Protein AF-A0A7Y5H3C2-F1 (afdb_monomer)

pLDDT: mean 74.38, std 14.77, range [46.28, 96.19]

Sequence (166 aa):
MNHLSDAMMQAYLDGTAGITKQNMETHLSVCEECRESMAIYRMMHHTIRQEEFILPAHFADIVAEKVGLVSADESETSVLREWWWLLPVVVAGIGISAYYLPSTMTGAPVERVLQENIRQTQTYFTIAEQMGGWIGSNFQYLIFGLFLVLLFDMIERKFLRLRVQH

Radius of gyration: 40.55 Å; Cα contacts (8 Å, |Δi|>4): 25; chains: 1; bounding box: 88×26×99 Å

Solvent-accessible surface area (backbone atoms only — not comparable to full-atom values): 10079 Å² total; per-residue (Å²): 133,87,77,81,50,70,71,57,56,48,36,60,75,72,67,44,96,86,62,63,67,67,60,53,55,56,46,47,73,73,34,64,69,59,38,55,53,49,50,53,53,51,50,52,54,51,54,60,71,66,53,81,77,83,69,59,88,62,46,68,58,57,47,34,51,73,73,54,72,49,63,75,75,64,68,73,65,47,54,63,60,68,50,54,76,50,50,63,57,54,53,50,52,51,51,51,51,61,68,68,47,65,66,77,80,68,72,75,89,71,74,83,73,54,74,82,57,54,83,73,44,54,74,59,46,55,56,49,48,58,54,45,48,55,51,59,67,46,45,59,55,52,54,50,50,53,50,50,53,54,52,48,55,52,50,50,54,51,52,53,58,58,60,74,76,110

Secondary structure (DSSP, 8-state):
-PPPPHHHHHHHHTT-TTS-HHHHHHHHHH-HHHHHHHHHHHHHHHHHHHS---PPTTHHHHHHHHTT-S---THHHHHHHHHHTTHHHHHHHHHHHHHHS-GGGS----TTTSTTTHHHHHHHHHHHHHHHHHHHHHHHHHHHHHHHHHHHHHHHHHHHHHHTT-

Foldseek 3Di:
DDADDPVRLVCVVVVHPPDDPVVVVVCLVPDVVNVVVSVVVVVVVVVVVPDPPPQDPCNVVVVCVVVCVPVPPPPPVVVVVVCPVCVVVVVVVVVVVVVPPPCVVVDDDPPPPPPPVPPVCVVVVVVVCVVCVVCVVCVVVVVVVVVVVVVVVVVVVVVVVVVVVD

Structure (mmCIF, N/CA/C/O backbone):
data_AF-A0A7Y5H3C2-F1
#
_entry.id   AF-A0A7Y5H3C2-F1
#
loop_
_atom_site.group_PDB
_atom_site.id
_atom_site.type_symbol
_atom_site.label_atom_id
_atom_site.label_alt_id
_atom_site.label_comp_id
_atom_site.label_asym_id
_atom_site.label_entity_id
_atom_site.label_seq_id
_atom_site.pdbx_PDB_ins_code
_atom_site.Cartn_x
_atom_site.Cartn_y
_atom_site.Cartn_z
_atom_site.occupancy
_atom_site.B_iso_or_equiv
_atom_site.auth_seq_id
_atom_site.auth_comp_id
_atom_site.auth_asym_id
_atom_site.auth_atom_id
_atom_site.pdbx_PDB_model_num
ATOM 1 N N . MET A 1 1 ? -23.517 9.515 46.745 1.00 63.97 1 MET A N 1
ATOM 2 C CA . MET A 1 1 ? -22.572 8.672 45.980 1.00 63.97 1 MET A CA 1
ATOM 3 C C . MET A 1 1 ? -22.261 9.416 44.694 1.00 63.97 1 MET A C 1
ATOM 5 O O . MET A 1 1 ? -23.163 10.062 44.187 1.00 63.97 1 MET A O 1
ATOM 9 N N . ASN A 1 2 ? -21.019 9.397 44.208 1.00 87.19 2 ASN A N 1
ATOM 10 C CA . ASN A 1 2 ? -20.692 10.048 42.935 1.00 87.19 2 ASN A CA 1
ATOM 11 C C . ASN A 1 2 ? -21.134 9.139 41.785 1.00 87.19 2 ASN A C 1
ATOM 13 O O . ASN A 1 2 ? -20.756 7.968 41.779 1.00 87.19 2 ASN A O 1
ATOM 17 N N . HIS A 1 3 ? -21.929 9.667 40.856 1.00 92.12 3 HIS A N 1
ATOM 18 C CA . HIS A 1 3 ? -22.393 8.942 39.673 1.00 92.12 3 HIS A CA 1
ATOM 19 C C . HIS A 1 3 ? -21.278 8.789 38.636 1.00 92.12 3 HIS A C 1
ATOM 21 O O . HIS A 1 3 ? -20.300 9.543 38.626 1.00 92.12 3 HIS A O 1
ATOM 27 N N . LEU A 1 4 ? -21.439 7.804 37.755 1.00 90.12 4 LEU A N 1
ATOM 28 C CA . LEU A 1 4 ? -20.585 7.638 36.584 1.00 90.12 4 LEU A CA 1
ATOM 29 C C . LEU A 1 4 ? -20.834 8.776 35.596 1.00 90.12 4 LEU A C 1
ATOM 31 O O . LEU A 1 4 ? -21.980 9.150 35.356 1.00 90.12 4 LEU A O 1
ATOM 35 N N . SER A 1 5 ? -19.766 9.299 34.999 1.00 92.25 5 SER A N 1
ATOM 36 C CA . SER A 1 5 ? -19.898 10.227 33.880 1.00 92.25 5 SER A CA 1
ATOM 37 C C . SER A 1 5 ? -20.212 9.482 32.583 1.00 92.25 5 SER A C 1
ATOM 39 O O . SER A 1 5 ? -19.864 8.308 32.418 1.00 92.25 5 SER A O 1
ATOM 41 N N . ASP A 1 6 ? -20.805 10.188 31.627 1.00 90.19 6 ASP A N 1
ATOM 42 C CA . ASP A 1 6 ? -21.146 9.645 30.308 1.00 90.19 6 ASP A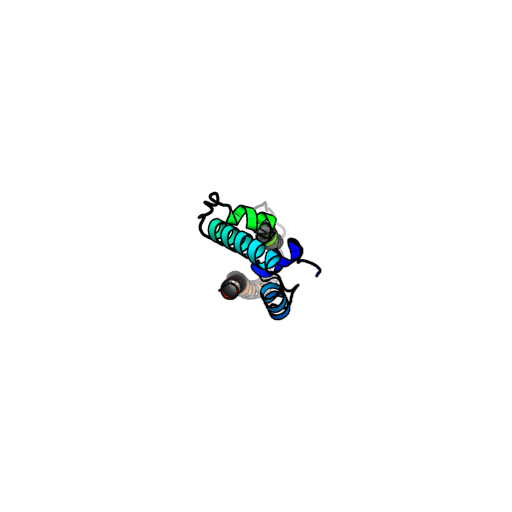 CA 1
ATOM 43 C C . ASP A 1 6 ? -19.927 9.060 29.589 1.00 90.19 6 ASP A C 1
ATOM 45 O O . ASP A 1 6 ? -19.984 7.956 29.051 1.00 90.19 6 ASP A O 1
ATOM 49 N N . ALA A 1 7 ? -18.781 9.744 29.678 1.00 88.94 7 ALA A N 1
ATOM 50 C CA . ALA A 1 7 ? -17.520 9.266 29.116 1.00 88.94 7 ALA A CA 1
ATOM 51 C C . ALA A 1 7 ? -17.094 7.911 29.707 1.00 88.94 7 ALA A C 1
ATOM 53 O O . ALA A 1 7 ? -16.576 7.058 28.991 1.00 88.94 7 ALA A O 1
ATOM 54 N N . MET A 1 8 ? -17.334 7.686 31.004 1.00 89.38 8 MET A N 1
ATOM 55 C CA . MET A 1 8 ? -17.022 6.415 31.662 1.00 89.38 8 MET A CA 1
ATOM 56 C C . MET A 1 8 ? -17.989 5.301 31.244 1.00 89.38 8 MET A C 1
ATOM 58 O O . MET A 1 8 ? -17.558 4.167 31.027 1.00 89.38 8 MET A O 1
ATOM 62 N N . MET A 1 9 ? -19.284 5.608 31.112 1.00 90.12 9 MET A N 1
ATOM 63 C CA . MET A 1 9 ? -20.292 4.650 30.640 1.00 90.12 9 MET A CA 1
ATOM 64 C C . MET A 1 9 ? -20.029 4.225 29.190 1.00 90.12 9 MET A C 1
ATOM 66 O O . MET A 1 9 ? -20.083 3.034 28.885 1.00 90.12 9 MET A O 1
ATOM 70 N N . GLN A 1 10 ? -19.670 5.175 28.325 1.00 89.44 10 GLN A N 1
ATOM 71 C CA . GLN A 1 10 ? -19.326 4.910 26.931 1.00 89.44 10 GLN A CA 1
ATOM 72 C C . GLN A 1 10 ? -18.023 4.110 26.807 1.00 89.44 10 GLN A C 1
ATOM 74 O O . GLN A 1 10 ? -18.003 3.076 26.145 1.00 89.44 10 GLN A O 1
ATOM 79 N N . ALA A 1 11 ? -16.971 4.497 27.538 1.00 88.25 11 ALA A N 1
ATOM 80 C CA . ALA A 1 11 ? -15.699 3.773 27.543 1.00 88.25 11 ALA A CA 1
ATOM 81 C C . ALA A 1 11 ? -15.856 2.289 27.928 1.00 88.25 11 ALA A C 1
ATOM 83 O O . ALA A 1 11 ? -15.170 1.432 27.364 1.00 88.25 11 ALA A O 1
ATOM 84 N N . TYR A 1 12 ? -16.772 1.987 28.858 1.00 89.88 12 TYR A N 1
ATOM 85 C CA . TYR A 1 12 ? -17.111 0.619 29.252 1.00 89.88 12 TYR A CA 1
ATOM 86 C C . TYR A 1 12 ? -17.797 -0.175 28.131 1.00 89.88 12 TYR A C 1
ATOM 88 O O . TYR A 1 12 ? -17.497 -1.356 27.958 1.00 89.88 12 TYR A O 1
ATOM 96 N N . LEU A 1 13 ? -18.707 0.447 27.377 1.00 88.75 13 LEU A N 1
ATOM 97 C CA . LEU A 1 13 ? -19.396 -0.202 26.255 1.00 88.75 13 LEU A CA 1
ATOM 98 C C . LEU A 1 13 ? -18.460 -0.449 25.071 1.00 88.75 13 LEU A C 1
ATOM 100 O O . LEU A 1 13 ? -18.511 -1.525 24.480 1.00 88.75 13 LEU A O 1
ATOM 104 N N . ASP A 1 14 ? -17.558 0.494 24.806 1.00 87.06 14 ASP A N 1
ATOM 105 C CA . ASP A 1 14 ? -16.562 0.405 23.735 1.00 87.06 14 ASP A CA 1
ATOM 106 C C . ASP A 1 14 ? -15.404 -0.557 24.078 1.00 87.06 14 ASP A C 1
ATOM 108 O O . ASP A 1 14 ? -14.540 -0.832 23.247 1.00 87.06 14 ASP A O 1
ATOM 112 N N . GLY A 1 15 ? -15.354 -1.076 25.313 1.00 84.94 15 GLY A N 1
ATOM 113 C CA . GLY A 1 15 ? -14.301 -1.984 25.777 1.00 84.94 15 GLY A CA 1
ATOM 114 C C . GLY A 1 15 ? -12.918 -1.330 25.884 1.00 84.94 15 GLY A C 1
ATOM 115 O O . GLY A 1 15 ? -11.901 -2.024 25.865 1.00 84.94 15 GLY A O 1
ATOM 116 N N . THR A 1 16 ? -12.859 -0.000 25.982 1.00 81.69 16 THR A N 1
ATOM 117 C CA . THR A 1 16 ? -11.595 0.747 26.040 1.00 81.69 16 THR A CA 1
ATOM 118 C C . THR A 1 16 ? -10.934 0.644 27.420 1.00 81.69 16 THR A C 1
ATOM 120 O O . THR A 1 16 ? -11.594 0.562 28.456 1.00 81.69 16 THR A O 1
ATOM 123 N N . ALA A 1 17 ? -9.597 0.645 27.446 1.00 58.84 17 ALA A N 1
ATOM 124 C CA . ALA A 1 17 ? -8.763 0.243 28.589 1.00 58.84 17 ALA A CA 1
ATOM 125 C C . ALA A 1 17 ? -8.733 1.214 29.797 1.00 58.84 17 ALA A C 1
ATOM 127 O O . ALA A 1 17 ? -7.811 1.161 30.608 1.00 58.84 17 ALA A O 1
ATOM 128 N N . GLY A 1 18 ? -9.715 2.108 29.941 1.00 66.44 18 GLY A N 1
ATOM 129 C CA . GLY A 1 18 ? -9.724 3.137 30.987 1.00 66.44 18 GLY A CA 1
ATOM 130 C C . GLY A 1 18 ? -10.332 2.709 32.327 1.00 66.44 18 GLY A C 1
ATOM 131 O O . GLY A 1 18 ? -10.027 3.316 33.351 1.00 66.44 18 GLY A O 1
ATOM 132 N N . ILE A 1 19 ? -11.197 1.687 32.351 1.00 72.69 19 ILE A N 1
ATOM 133 C CA . ILE A 1 19 ? -11.946 1.284 33.554 1.00 72.69 19 ILE A CA 1
ATOM 134 C C . ILE A 1 19 ? -11.906 -0.233 33.707 1.00 72.69 19 ILE A C 1
ATOM 136 O O . ILE A 1 19 ? -12.268 -0.980 32.799 1.00 72.69 19 ILE A O 1
ATOM 140 N N . THR A 1 20 ? -11.508 -0.710 34.887 1.00 80.75 20 THR A N 1
ATOM 141 C CA . THR A 1 20 ? -11.597 -2.131 35.224 1.00 80.75 20 THR A CA 1
ATOM 142 C C . THR A 1 20 ? -13.064 -2.552 35.276 1.00 80.75 20 THR A C 1
ATOM 144 O O . THR A 1 20 ? -13.845 -2.052 36.087 1.00 80.75 20 THR A O 1
ATOM 147 N N . LYS A 1 21 ? -13.436 -3.511 34.420 1.00 86.19 21 LYS A N 1
ATOM 148 C CA . LYS A 1 21 ? -14.795 -4.067 34.299 1.00 86.19 21 LYS A CA 1
ATOM 149 C C . LYS A 1 21 ? -15.451 -4.353 35.657 1.00 86.19 21 LYS A C 1
ATOM 151 O O . LYS A 1 21 ? -16.600 -3.990 35.881 1.00 86.19 21 LYS A O 1
ATOM 156 N N . GLN A 1 22 ? -14.678 -4.915 36.585 1.00 88.50 22 GLN A N 1
ATOM 157 C CA . GLN A 1 22 ? -15.123 -5.263 37.933 1.00 88.50 22 GLN A CA 1
ATOM 158 C C . GLN A 1 22 ? -15.579 -4.050 38.763 1.00 88.50 22 GLN A C 1
ATOM 160 O O . GLN A 1 22 ? -16.585 -4.133 39.467 1.00 88.50 22 GLN A O 1
ATOM 165 N N . ASN A 1 23 ? -14.891 -2.908 38.662 1.00 88.94 23 ASN A N 1
ATOM 166 C CA . ASN A 1 23 ? -15.278 -1.692 39.385 1.00 88.94 23 ASN A CA 1
ATOM 167 C C . ASN A 1 23 ? -16.589 -1.122 38.837 1.00 88.94 23 ASN A C 1
ATOM 169 O O . ASN A 1 23 ? -17.429 -0.654 39.605 1.00 88.94 23 ASN A O 1
ATOM 173 N N . MET A 1 24 ? -16.784 -1.214 37.520 1.00 90.31 24 MET A N 1
ATOM 174 C CA . MET A 1 24 ? -18.011 -0.761 36.875 1.00 90.31 24 MET A CA 1
ATOM 175 C C . MET A 1 24 ? -19.208 -1.634 37.257 1.00 90.31 24 MET A C 1
ATOM 177 O O . MET A 1 24 ? -20.247 -1.118 37.656 1.00 90.31 24 MET A O 1
ATOM 181 N N . GLU A 1 25 ? -19.054 -2.958 37.209 1.00 91.69 25 GLU A N 1
ATOM 182 C CA . GLU A 1 25 ? -20.101 -3.900 37.624 1.00 91.69 25 GLU A CA 1
ATOM 183 C C . GLU A 1 25 ? -20.456 -3.740 39.108 1.00 91.69 25 GLU A C 1
ATOM 185 O O . GLU A 1 25 ? -21.631 -3.785 39.472 1.00 91.69 25 GLU A O 1
ATOM 190 N N . THR A 1 26 ? -19.459 -3.472 39.956 1.00 93.31 26 THR A N 1
ATOM 191 C CA . THR A 1 26 ? -19.680 -3.190 41.382 1.00 93.31 26 THR A CA 1
ATOM 192 C C . THR A 1 26 ? -20.451 -1.886 41.591 1.00 93.31 26 THR A C 1
ATOM 194 O O . THR A 1 26 ? -21.328 -1.825 42.444 1.00 93.31 26 THR A O 1
ATOM 197 N N . HIS A 1 27 ? -20.175 -0.840 40.810 1.00 93.25 27 HIS A N 1
ATOM 198 C CA . HIS A 1 27 ? -20.932 0.408 40.904 1.00 93.25 27 HIS A CA 1
ATOM 199 C C . HIS A 1 27 ? -22.380 0.238 40.418 1.00 93.25 27 HIS A C 1
ATOM 201 O O . HIS A 1 27 ? -23.315 0.666 41.093 1.00 93.25 27 HIS A O 1
ATOM 207 N N . LEU A 1 28 ? -22.576 -0.430 39.277 1.00 93.56 28 LEU A N 1
ATOM 208 C CA . LEU A 1 28 ? -23.896 -0.664 38.676 1.00 93.56 28 LEU A CA 1
ATOM 209 C C . LEU A 1 28 ? -24.789 -1.601 39.508 1.00 93.56 28 LEU A C 1
ATOM 211 O O . LEU A 1 28 ? -26.009 -1.584 39.343 1.00 93.56 28 LEU A O 1
ATOM 215 N N . SER A 1 29 ? -24.214 -2.421 40.396 1.00 95.06 29 SER A N 1
ATOM 216 C CA . SER A 1 29 ? -25.000 -3.253 41.317 1.00 95.06 29 SER A CA 1
ATOM 217 C C . SER A 1 29 ? -25.579 -2.458 42.491 1.00 95.06 29 SER A C 1
ATOM 219 O O . SER A 1 29 ? -26.616 -2.846 43.026 1.00 95.06 29 SER A O 1
ATOM 221 N N . VAL A 1 30 ? -24.952 -1.334 42.855 1.00 95.75 30 VAL A N 1
ATOM 222 C CA . VAL A 1 30 ? -25.333 -0.510 44.014 1.00 95.75 30 VAL A CA 1
ATOM 223 C C . VAL A 1 30 ? -26.074 0.769 43.604 1.00 95.75 30 VAL A C 1
ATOM 225 O O . VAL A 1 30 ? -26.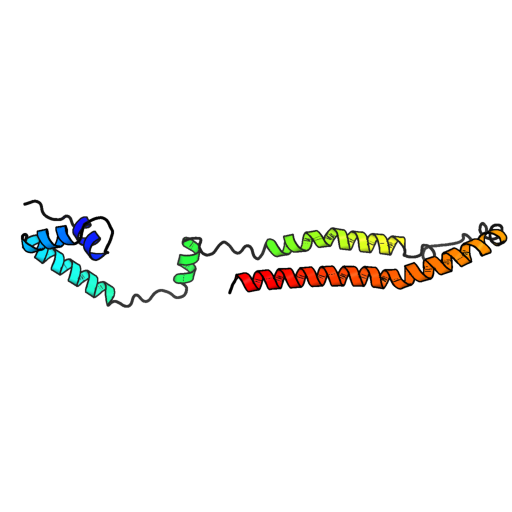947 1.225 44.337 1.00 95.75 30 VAL A O 1
ATOM 228 N N . CYS A 1 31 ? -25.761 1.353 42.443 1.00 96.19 31 CYS A N 1
ATOM 229 C CA . CYS A 1 31 ? -26.382 2.588 41.963 1.00 96.19 31 CYS A CA 1
ATOM 230 C C . CYS A 1 31 ? -27.466 2.305 40.912 1.00 96.19 31 CYS A C 1
ATOM 232 O O . CYS A 1 31 ? -27.169 1.989 39.760 1.00 96.19 31 CYS A O 1
ATOM 234 N N . GLU A 1 32 ? -28.730 2.451 41.311 1.00 95.50 32 GLU A N 1
ATOM 235 C CA . GLU A 1 32 ? -29.894 2.232 40.444 1.00 95.50 32 GLU A CA 1
ATOM 236 C C . GLU A 1 32 ? -29.973 3.223 39.275 1.00 95.50 32 GLU A C 1
ATOM 238 O O . GLU A 1 32 ? -30.166 2.805 38.138 1.00 95.50 32 GLU A O 1
ATOM 243 N N . GLU A 1 33 ? -29.713 4.506 39.520 1.00 94.75 33 GLU A N 1
ATOM 244 C CA . GLU A 1 33 ? -29.752 5.547 38.485 1.00 94.75 33 GLU A CA 1
ATOM 245 C C . GLU A 1 33 ? -28.722 5.296 37.371 1.00 94.75 33 GLU A C 1
ATOM 247 O O . GLU A 1 33 ? -29.045 5.316 36.185 1.00 94.75 33 GLU A O 1
ATOM 252 N N . CYS A 1 34 ? -27.481 4.950 37.732 1.00 94.19 34 CYS A N 1
ATOM 253 C CA . CYS A 1 34 ? -26.466 4.594 36.738 1.00 94.19 34 CYS A CA 1
ATOM 254 C C . CYS A 1 34 ? -26.813 3.302 35.983 1.00 94.19 34 CYS A C 1
ATOM 256 O O . CYS A 1 34 ? -26.428 3.146 34.823 1.00 94.19 34 CYS A O 1
ATOM 258 N N . ARG A 1 35 ? -27.540 2.371 36.612 1.00 95.12 35 ARG A N 1
ATOM 259 C CA . ARG A 1 35 ? -28.003 1.135 35.971 1.00 95.12 35 ARG A CA 1
ATOM 260 C C . ARG A 1 35 ? -29.087 1.410 34.930 1.00 95.12 35 ARG A C 1
ATOM 262 O O . ARG A 1 35 ? -29.023 0.824 33.850 1.00 95.12 35 ARG A O 1
ATOM 269 N N . GLU A 1 36 ? -30.034 2.294 35.226 1.00 95.25 36 GLU A N 1
ATOM 270 C CA . GLU A 1 36 ? -31.060 2.725 34.270 1.00 95.25 36 GLU A CA 1
ATOM 271 C C . GLU A 1 36 ? -30.439 3.456 33.076 1.00 95.25 36 GLU A C 1
ATOM 273 O O . GLU A 1 36 ? -30.678 3.072 31.929 1.00 95.25 36 GLU A O 1
ATOM 278 N N . SER A 1 37 ? -29.549 4.419 33.328 1.00 93.44 37 SER A N 1
ATOM 279 C CA . SER A 1 37 ? -28.816 5.115 32.263 1.00 93.44 37 SER A CA 1
ATOM 280 C C . SER A 1 37 ? -28.020 4.138 31.394 1.00 93.44 37 SER A C 1
ATOM 282 O O . SER A 1 37 ? -28.120 4.163 30.167 1.00 93.44 37 SER A O 1
ATOM 284 N N . MET A 1 38 ? -27.299 3.189 32.001 1.00 93.62 38 MET A N 1
ATOM 285 C CA . MET A 1 38 ? -26.554 2.161 31.265 1.00 93.62 38 MET A CA 1
ATOM 286 C C . MET A 1 38 ? -27.467 1.259 30.411 1.00 93.62 38 MET A C 1
ATOM 288 O O . MET A 1 38 ? -27.0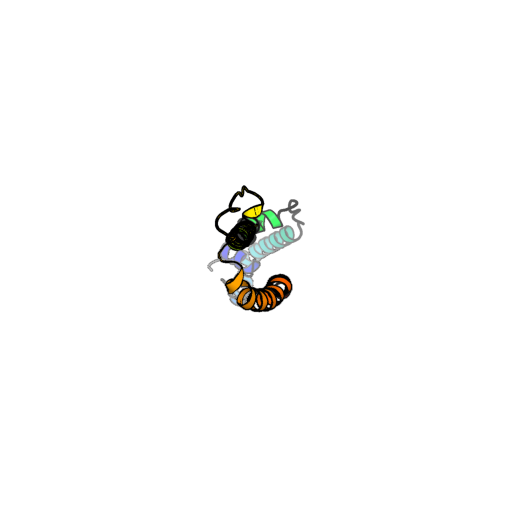48 0.799 29.347 1.00 93.62 38 MET A O 1
ATOM 292 N N . ALA A 1 39 ? -28.712 1.003 30.826 1.00 93.56 39 ALA A N 1
ATOM 293 C CA . ALA A 1 39 ? -29.670 0.255 30.012 1.00 93.56 39 ALA A CA 1
ATOM 294 C C . ALA A 1 39 ? -30.038 1.014 28.724 1.00 93.56 39 ALA A C 1
ATOM 296 O O . ALA A 1 39 ? -30.077 0.405 27.652 1.00 93.56 39 ALA A O 1
ATOM 297 N N . ILE A 1 40 ? -30.216 2.337 28.808 1.00 92.75 40 ILE A N 1
ATOM 298 C CA . ILE A 1 40 ? -30.480 3.201 27.647 1.00 92.75 40 ILE A CA 1
ATOM 299 C C . ILE A 1 40 ? -29.288 3.181 26.685 1.00 92.75 40 ILE A C 1
ATOM 301 O O . ILE A 1 40 ? -29.467 2.928 25.493 1.00 92.75 40 ILE A O 1
ATOM 305 N N . TYR A 1 41 ? -28.065 3.358 27.191 1.00 91.31 41 TYR A N 1
ATOM 306 C CA . TYR A 1 41 ? -26.865 3.305 26.352 1.00 91.31 41 TYR A CA 1
ATOM 307 C C . TYR A 1 41 ? -26.686 1.942 25.663 1.00 91.31 41 TYR A C 1
ATOM 309 O O . TYR A 1 41 ? -26.351 1.887 24.479 1.00 91.31 41 TYR A O 1
ATOM 317 N N . ARG A 1 42 ? -26.954 0.830 26.363 1.00 91.06 42 ARG A N 1
ATOM 318 C CA . ARG A 1 42 ? -26.920 -0.517 25.762 1.00 91.06 42 ARG A CA 1
ATOM 319 C C . ARG A 1 42 ? -27.947 -0.675 24.649 1.00 91.06 42 ARG A C 1
ATOM 321 O O . ARG A 1 42 ? -27.628 -1.271 23.623 1.00 91.06 42 ARG A O 1
ATOM 328 N N . MET A 1 43 ? -29.153 -0.146 24.845 1.00 90.38 43 MET A N 1
ATOM 329 C CA . MET A 1 43 ? -30.198 -0.155 23.826 1.00 90.38 43 MET A CA 1
ATOM 330 C C . MET A 1 43 ? -29.764 0.645 22.594 1.00 90.38 43 MET A C 1
ATOM 332 O O . MET A 1 43 ? -29.806 0.109 21.493 1.00 90.38 43 MET A O 1
ATOM 336 N N . MET A 1 44 ? -29.261 1.873 22.770 1.00 85.88 44 MET A N 1
ATOM 337 C CA . MET A 1 44 ? -28.756 2.694 21.662 1.00 85.88 44 MET A CA 1
ATOM 338 C C . MET A 1 44 ? -27.627 1.999 20.896 1.00 85.88 44 MET A C 1
ATOM 340 O O . MET A 1 44 ? -27.674 1.912 19.672 1.00 85.88 44 MET A O 1
ATOM 344 N N . HIS A 1 45 ? -26.639 1.453 21.609 1.00 85.06 45 HIS A N 1
ATOM 345 C CA . HIS A 1 45 ? -25.529 0.731 20.992 1.00 85.06 45 HIS A CA 1
ATOM 346 C C . HIS A 1 45 ? -26.011 -0.514 20.228 1.00 85.06 45 HIS A C 1
ATOM 348 O O . HIS A 1 45 ? -25.473 -0.852 19.175 1.00 85.06 45 HIS A O 1
ATOM 354 N N . HIS A 1 46 ? -27.036 -1.208 20.731 1.00 85.06 46 HIS A N 1
ATOM 355 C CA . HIS A 1 46 ? -27.635 -2.341 20.031 1.00 85.06 46 HIS A CA 1
ATOM 356 C C . HIS A 1 46 ? -28.341 -1.913 18.739 1.00 85.06 46 HIS A C 1
ATOM 358 O O . HIS A 1 46 ? -28.108 -2.535 17.706 1.00 85.06 46 HIS A O 1
ATOM 364 N N . THR A 1 47 ? -29.128 -0.834 18.781 1.00 84.06 47 THR A N 1
ATOM 365 C CA . THR A 1 47 ? -29.830 -0.291 17.609 1.00 84.06 47 THR A CA 1
ATOM 366 C C . THR A 1 47 ? -28.849 0.158 16.529 1.00 84.06 47 THR A C 1
ATOM 368 O O . THR A 1 47 ? -28.978 -0.256 15.382 1.00 84.06 47 THR A O 1
ATOM 371 N N . ILE A 1 48 ? -27.811 0.918 16.897 1.00 80.06 48 ILE A N 1
ATOM 372 C CA . ILE A 1 48 ? -26.782 1.382 15.951 1.00 80.06 48 ILE A CA 1
ATOM 373 C C . ILE A 1 48 ? -26.049 0.198 15.307 1.00 80.06 48 ILE A C 1
ATOM 375 O O . ILE A 1 48 ? -25.717 0.236 14.129 1.00 80.06 48 ILE A O 1
ATOM 379 N N . ARG A 1 49 ? -25.807 -0.884 16.058 1.00 76.75 49 ARG A N 1
ATOM 380 C CA . ARG A 1 49 ? -25.129 -2.078 15.531 1.00 76.75 49 ARG A CA 1
ATOM 381 C C . ARG A 1 49 ? -25.994 -2.886 14.556 1.00 76.75 49 ARG A C 1
ATOM 383 O O . ARG A 1 49 ? -25.447 -3.671 13.788 1.00 76.75 49 ARG A O 1
ATOM 390 N N . GLN A 1 50 ? -27.316 -2.747 14.630 1.00 74.88 50 GLN A N 1
ATOM 391 C CA . GLN A 1 50 ? -28.259 -3.414 13.730 1.00 74.88 50 GLN A CA 1
ATOM 392 C C . GLN A 1 50 ? -28.518 -2.628 12.447 1.00 74.88 50 GLN A C 1
ATOM 394 O O . GLN A 1 50 ? -28.959 -3.219 11.464 1.00 74.88 50 GLN A O 1
ATOM 399 N N . GLU A 1 51 ? -28.251 -1.323 12.438 1.00 73.56 51 GLU A N 1
ATOM 400 C CA . GLU A 1 51 ? -28.294 -0.547 11.208 1.00 73.56 51 GLU A CA 1
ATOM 401 C C . GLU A 1 51 ? -27.137 -0.974 10.300 1.00 73.56 51 GLU A C 1
ATOM 403 O O . GLU A 1 51 ? -25.957 -0.760 10.588 1.00 73.56 51 GLU A O 1
ATOM 408 N N . GLU A 1 52 ? -27.481 -1.605 9.178 1.00 67.25 52 GLU A N 1
ATOM 409 C CA . GLU A 1 52 ? -26.545 -1.797 8.079 1.00 67.25 52 GLU A CA 1
ATOM 410 C C . GLU A 1 52 ? -26.208 -0.420 7.506 1.00 67.25 52 GLU A C 1
ATOM 412 O O . GLU A 1 52 ? -26.956 0.161 6.718 1.00 67.25 52 GLU A O 1
ATOM 417 N N . PHE A 1 53 ? -25.070 0.131 7.924 1.00 70.19 53 PHE A N 1
ATOM 418 C CA . PHE A 1 53 ? -24.518 1.317 7.291 1.00 70.19 53 PHE A CA 1
ATOM 419 C C . PHE A 1 53 ? -24.161 0.967 5.848 1.00 70.19 53 PHE A C 1
ATOM 421 O O . PHE A 1 53 ? -23.163 0.295 5.579 1.00 70.19 53 PHE A O 1
ATOM 428 N N . ILE A 1 54 ? -24.986 1.432 4.908 1.00 72.56 54 ILE A N 1
ATOM 429 C CA . ILE A 1 54 ? -24.680 1.365 3.482 1.00 72.56 54 ILE A CA 1
ATOM 430 C C . ILE A 1 54 ? -23.523 2.328 3.238 1.00 72.56 54 ILE A C 1
ATOM 432 O O . ILE A 1 54 ? -23.696 3.540 3.102 1.00 72.56 54 ILE A O 1
ATOM 436 N N . LEU A 1 55 ? -22.316 1.778 3.239 1.00 76.19 55 LEU A N 1
ATOM 437 C CA . LEU A 1 55 ? -21.115 2.527 2.924 1.00 76.19 55 LEU A CA 1
ATOM 438 C C . LEU A 1 55 ? -21.127 2.857 1.422 1.00 76.19 55 LEU A C 1
ATOM 440 O O . LEU A 1 55 ? -21.463 1.988 0.611 1.00 76.19 55 LEU A O 1
ATOM 444 N N . PRO A 1 56 ? -20.771 4.091 1.026 1.00 76.88 56 PRO A N 1
ATOM 445 C CA . PRO A 1 56 ? -20.620 4.437 -0.380 1.00 76.88 56 PRO A CA 1
ATOM 446 C C . PRO A 1 56 ? -19.645 3.484 -1.076 1.00 76.88 56 PRO A C 1
ATOM 448 O O . PRO A 1 56 ? -18.661 3.036 -0.476 1.00 76.88 56 PRO A O 1
ATOM 451 N N . ALA A 1 57 ? -19.878 3.217 -2.362 1.00 76.75 57 ALA A N 1
ATOM 452 C CA . ALA A 1 57 ? -18.876 2.555 -3.190 1.00 76.75 57 ALA A CA 1
ATOM 453 C C . ALA A 1 57 ? -17.536 3.307 -3.063 1.00 76.75 57 ALA A C 1
ATOM 455 O O . ALA A 1 57 ? -17.524 4.538 -3.024 1.00 76.75 57 ALA A O 1
ATOM 456 N N . HIS A 1 58 ? -16.427 2.570 -2.968 1.00 78.19 58 HIS A N 1
ATOM 457 C CA . HIS A 1 58 ? -15.071 3.109 -2.767 1.00 78.19 58 HIS A CA 1
ATOM 458 C C . HIS A 1 58 ? -14.785 3.749 -1.398 1.00 78.19 58 HIS A C 1
ATOM 460 O O . HIS A 1 58 ? -13.737 4.366 -1.223 1.00 78.19 58 HIS A O 1
ATOM 466 N N . PHE A 1 59 ? -15.645 3.581 -0.384 1.00 80.62 59 PHE A N 1
ATOM 467 C CA . PHE A 1 59 ? -15.353 4.090 0.965 1.00 80.62 59 PHE A CA 1
ATOM 468 C C . PHE A 1 59 ? -14.021 3.562 1.523 1.00 80.62 59 PHE A C 1
ATOM 470 O O . PHE A 1 59 ? -13.251 4.326 2.102 1.00 80.62 59 PHE A O 1
ATOM 477 N N . ALA A 1 60 ? -13.728 2.274 1.321 1.00 76.88 60 ALA A N 1
ATOM 478 C CA . ALA A 1 60 ? -12.469 1.674 1.755 1.00 76.88 60 ALA A CA 1
ATOM 479 C C . ALA A 1 60 ? -11.255 2.319 1.066 1.00 76.88 60 ALA A C 1
ATOM 481 O O . ALA A 1 60 ? -10.271 2.602 1.744 1.00 76.88 60 ALA A O 1
ATOM 482 N N . ASP A 1 61 ? -11.357 2.623 -0.232 1.00 76.38 61 ASP A N 1
ATOM 483 C CA . ASP A 1 61 ? -10.294 3.269 -1.014 1.00 76.38 61 ASP A CA 1
ATOM 484 C C . ASP A 1 61 ? -10.036 4.698 -0.506 1.00 76.38 61 ASP A C 1
ATOM 486 O O . ASP A 1 61 ? -8.897 5.074 -0.234 1.00 76.38 61 ASP A O 1
ATOM 490 N N . ILE A 1 62 ? -11.109 5.464 -0.269 1.00 78.00 62 ILE A N 1
ATOM 491 C CA . ILE A 1 62 ? -11.048 6.841 0.254 1.00 78.00 62 ILE A CA 1
ATOM 492 C C . ILE A 1 62 ? -10.444 6.874 1.663 1.00 78.00 62 ILE A C 1
ATOM 494 O O . ILE A 1 62 ? -9.682 7.780 2.010 1.00 78.00 62 ILE A O 1
ATOM 498 N N . VAL A 1 63 ? -10.801 5.906 2.511 1.00 80.69 63 VAL A N 1
ATOM 499 C CA . VAL A 1 63 ? -10.222 5.802 3.852 1.00 80.69 63 VAL A CA 1
ATOM 500 C C . VAL A 1 63 ? -8.756 5.397 3.750 1.00 80.69 63 VAL A C 1
ATOM 502 O O . VAL A 1 63 ? -7.929 6.063 4.364 1.00 80.69 63 VAL A O 1
ATOM 505 N N . ALA A 1 64 ? -8.416 4.385 2.949 1.00 76.50 64 ALA A N 1
ATOM 506 C CA . ALA A 1 64 ? -7.046 3.907 2.770 1.00 76.50 64 ALA A CA 1
ATOM 507 C C . ALA A 1 64 ? -6.093 5.005 2.260 1.00 76.50 64 ALA A C 1
ATOM 509 O O . ALA A 1 64 ? -4.958 5.092 2.737 1.00 76.50 64 ALA A O 1
ATOM 510 N N . GLU A 1 65 ? -6.566 5.879 1.366 1.00 75.38 65 GLU A N 1
ATOM 511 C CA . GLU A 1 65 ? -5.848 7.079 0.924 1.00 75.38 65 GLU A CA 1
ATOM 512 C C . GLU A 1 65 ? -5.618 8.060 2.088 1.00 75.38 65 GLU A C 1
ATOM 514 O O . GLU A 1 65 ? -4.497 8.511 2.322 1.00 75.38 65 GLU A O 1
ATOM 519 N N . LYS A 1 66 ? -6.653 8.345 2.889 1.00 73.69 66 LYS A N 1
ATOM 520 C CA . LYS A 1 66 ? -6.561 9.289 4.018 1.00 73.69 66 LYS A CA 1
ATOM 521 C C . LYS A 1 66 ? -5.688 8.816 5.176 1.00 73.69 66 LYS A C 1
ATOM 523 O O . LYS A 1 66 ? -5.048 9.650 5.812 1.00 73.69 66 LYS A O 1
ATOM 528 N N . VAL A 1 67 ? -5.671 7.518 5.485 1.00 76.81 67 VAL A N 1
ATOM 529 C CA . VAL A 1 67 ? -4.763 6.961 6.509 1.00 76.81 67 VAL A CA 1
ATOM 530 C C . VAL A 1 67 ? -3.349 6.710 5.980 1.00 76.81 67 VAL A C 1
ATOM 532 O O . VAL A 1 67 ? -2.506 6.223 6.730 1.00 76.81 67 VAL A O 1
ATOM 535 N N . GLY A 1 68 ? -3.058 7.062 4.722 1.00 61.69 68 GLY A N 1
ATOM 536 C CA . GLY A 1 68 ? -1.729 6.887 4.132 1.00 61.69 68 GLY A CA 1
ATOM 537 C C . GLY A 1 68 ? -1.305 5.420 4.027 1.00 61.69 68 GLY A C 1
ATOM 538 O O . GLY A 1 68 ? -0.115 5.132 3.945 1.00 61.69 68 GLY A O 1
ATOM 539 N N . LEU A 1 69 ? -2.270 4.492 4.063 1.00 59.91 69 LEU A N 1
ATOM 540 C CA . LEU A 1 69 ? -2.036 3.063 3.834 1.00 59.91 69 LEU A CA 1
ATOM 541 C C . LEU A 1 69 ? -1.879 2.761 2.346 1.00 59.91 69 LEU A C 1
ATOM 543 O O . LEU A 1 69 ? -1.205 1.801 1.980 1.00 59.91 69 LEU A O 1
ATOM 547 N N . VAL A 1 70 ? -2.453 3.606 1.491 1.00 52.78 70 VAL A N 1
ATOM 548 C CA . VAL A 1 70 ? -2.016 3.714 0.104 1.00 52.78 70 VAL A CA 1
ATOM 549 C C . VAL A 1 70 ? -0.798 4.624 0.118 1.00 52.78 70 VAL A C 1
ATOM 551 O O . VAL A 1 70 ? -0.912 5.843 -0.001 1.00 52.78 70 VAL A O 1
ATOM 554 N N . SER A 1 71 ? 0.380 4.032 0.328 1.00 50.34 71 SER A N 1
ATOM 555 C CA . SER A 1 71 ? 1.640 4.651 -0.071 1.00 50.34 71 SER A CA 1
ATOM 556 C C . SER A 1 71 ? 1.419 5.151 -1.489 1.00 50.34 71 SER A C 1
ATOM 558 O O . SER A 1 71 ? 1.142 4.335 -2.371 1.00 50.34 71 SER A O 1
ATOM 560 N N . ALA A 1 72 ? 1.437 6.474 -1.667 1.00 49.81 72 ALA A N 1
ATOM 561 C CA . ALA A 1 72 ? 1.339 7.106 -2.969 1.00 49.81 72 ALA A CA 1
ATOM 562 C C . ALA A 1 72 ? 2.185 6.293 -3.941 1.00 49.81 72 ALA A C 1
ATOM 564 O O . ALA A 1 72 ? 3.365 6.053 -3.684 1.00 49.81 72 ALA A O 1
ATOM 565 N N . ASP A 1 73 ? 1.511 5.784 -4.959 1.00 48.62 73 ASP A N 1
ATOM 566 C CA . ASP A 1 73 ? 2.023 4.840 -5.921 1.00 48.62 73 ASP A CA 1
ATOM 567 C C . ASP A 1 73 ? 3.416 5.283 -6.406 1.00 48.62 73 ASP A C 1
ATOM 569 O O . ASP A 1 73 ? 3.561 6.181 -7.234 1.00 48.62 73 ASP A O 1
ATOM 573 N N . GLU A 1 74 ? 4.476 4.668 -5.865 1.00 52.00 74 GLU A N 1
ATOM 574 C CA . GLU A 1 74 ? 5.853 4.825 -6.351 1.00 52.00 74 GLU A CA 1
ATOM 575 C C . GLU A 1 74 ? 6.020 4.191 -7.753 1.00 52.00 74 GLU A C 1
ATOM 577 O O . GLU A 1 74 ? 7.140 4.088 -8.270 1.00 52.00 74 GLU A O 1
ATOM 582 N N . SER A 1 75 ? 4.933 3.747 -8.400 1.00 52.56 75 SER A N 1
ATOM 583 C CA . SER A 1 75 ? 4.994 3.046 -9.680 1.00 52.56 75 SER A CA 1
ATOM 584 C C . SER A 1 75 ? 5.436 3.934 -10.843 1.00 52.56 75 SER A C 1
ATOM 586 O O . SER A 1 75 ? 6.175 3.444 -11.696 1.00 52.56 75 SER A O 1
ATOM 588 N N . GLU A 1 76 ? 5.113 5.232 -10.877 1.00 53.69 76 GLU A N 1
ATOM 589 C CA . GLU A 1 76 ? 5.432 6.035 -12.070 1.00 53.69 76 GLU A CA 1
ATOM 590 C C . GLU A 1 76 ? 6.874 6.566 -12.103 1.00 53.69 76 GLU A C 1
ATOM 592 O O . GL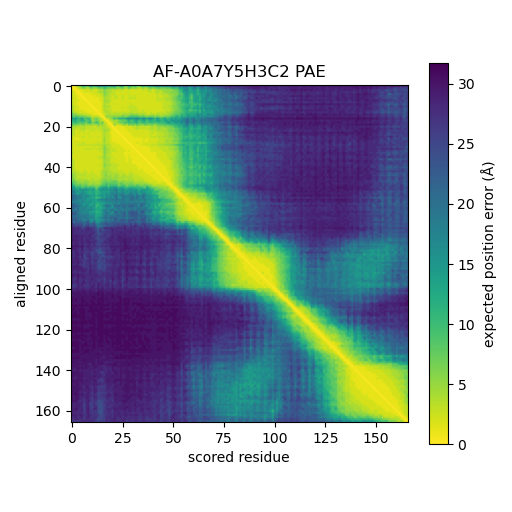U A 1 76 ? 7.493 6.630 -13.168 1.00 53.69 76 GLU A O 1
ATOM 597 N N . THR A 1 77 ? 7.477 6.886 -10.954 1.00 53.84 77 THR A N 1
ATOM 598 C CA . THR A 1 77 ? 8.867 7.389 -10.934 1.00 53.84 77 THR A CA 1
ATOM 599 C C . THR A 1 77 ? 9.914 6.273 -10.905 1.00 53.84 77 THR A C 1
ATOM 601 O O . THR A 1 77 ? 11.070 6.504 -11.276 1.00 53.84 77 THR A O 1
ATOM 604 N N . SER A 1 78 ? 9.535 5.048 -10.517 1.00 58.69 78 SER A N 1
ATOM 605 C CA . SER A 1 78 ? 10.482 3.930 -10.445 1.00 58.69 78 SER A CA 1
ATOM 606 C C . SER A 1 78 ? 10.892 3.408 -11.822 1.00 58.69 78 SER A C 1
ATOM 608 O O . SER A 1 78 ? 12.058 3.062 -11.996 1.00 58.69 78 SER A O 1
ATOM 610 N N . VAL A 1 79 ? 9.999 3.441 -12.821 1.00 62.16 79 VAL A N 1
ATOM 611 C CA . VAL A 1 79 ? 10.302 2.945 -14.173 1.00 62.16 79 VAL A CA 1
ATOM 612 C C . VAL A 1 79 ? 11.321 3.853 -14.863 1.00 62.16 79 VAL A C 1
ATOM 614 O O . VAL A 1 79 ? 12.357 3.377 -15.308 1.00 62.16 79 VAL A O 1
ATOM 617 N N . LEU A 1 80 ? 11.126 5.175 -14.878 1.00 69.31 80 LEU A N 1
ATOM 618 C CA . LEU A 1 80 ? 12.110 6.108 -15.459 1.00 69.31 80 LEU A CA 1
ATOM 619 C C . LEU A 1 80 ? 13.486 6.018 -14.773 1.00 69.31 80 LEU A C 1
ATOM 621 O O . LEU A 1 80 ? 14.521 6.088 -15.440 1.00 69.31 80 LEU A O 1
ATOM 625 N N . ARG A 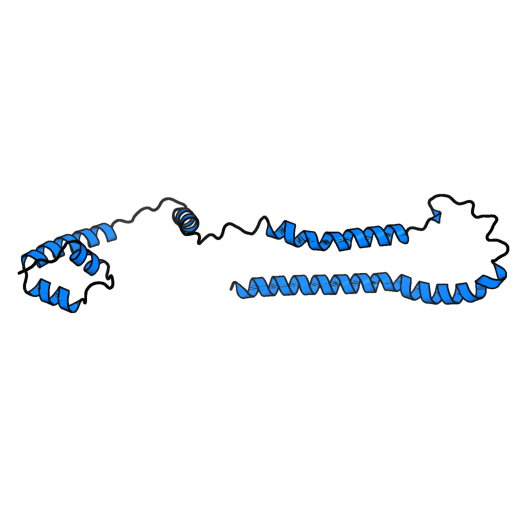1 81 ? 13.510 5.789 -13.453 1.00 71.50 81 ARG A N 1
ATOM 626 C CA . ARG A 1 81 ? 14.745 5.561 -12.686 1.00 71.50 81 ARG A CA 1
ATOM 627 C C . ARG A 1 81 ? 15.396 4.212 -13.015 1.00 71.50 81 ARG A C 1
ATOM 629 O O . ARG A 1 81 ? 16.618 4.144 -13.127 1.00 71.50 81 ARG A O 1
ATOM 636 N N . GLU A 1 82 ? 14.602 3.160 -13.214 1.00 71.31 82 GLU A N 1
ATOM 637 C CA . GLU A 1 82 ? 15.072 1.836 -13.646 1.00 71.31 82 GLU A CA 1
ATOM 638 C C . GLU A 1 82 ? 15.546 1.815 -15.106 1.00 71.31 82 GLU A C 1
ATOM 640 O O . GLU A 1 82 ? 16.269 0.900 -15.463 1.00 71.31 82 GLU A O 1
ATOM 645 N N . TRP A 1 83 ? 15.227 2.793 -15.955 1.00 79.31 83 TRP A N 1
ATOM 646 C CA . TRP A 1 83 ? 15.759 2.838 -17.328 1.00 79.31 83 TRP A CA 1
ATOM 647 C C . TRP A 1 83 ? 17.010 3.715 -17.478 1.00 79.31 83 TRP A C 1
ATOM 649 O O . TRP A 1 83 ? 17.770 3.532 -18.429 1.00 79.31 83 TRP A O 1
ATOM 659 N N . TRP A 1 84 ? 17.297 4.619 -16.532 1.00 85.06 84 TRP A N 1
ATOM 660 C CA . TRP A 1 84 ? 18.475 5.498 -16.612 1.00 85.06 84 TRP A CA 1
ATOM 661 C C . TRP A 1 84 ? 19.787 4.698 -16.683 1.00 85.06 84 TRP A C 1
ATOM 663 O O . TRP A 1 84 ? 20.668 5.024 -17.478 1.00 85.06 84 TRP A O 1
ATOM 673 N N . TRP A 1 85 ? 19.926 3.600 -15.932 1.00 82.00 85 TRP A N 1
ATOM 674 C CA . TRP A 1 85 ? 21.170 2.812 -15.934 1.00 82.00 85 TRP A CA 1
ATOM 675 C C . TRP A 1 85 ? 21.467 2.112 -17.273 1.00 82.00 85 TRP A C 1
ATOM 677 O O . TRP A 1 85 ? 22.604 1.697 -17.490 1.00 82.00 85 TRP A O 1
ATOM 687 N N . LEU A 1 86 ? 20.494 2.020 -18.188 1.00 80.75 86 LEU A N 1
ATOM 688 C CA . LEU A 1 86 ? 20.696 1.482 -19.539 1.00 80.75 86 LEU A CA 1
ATOM 689 C C . LEU A 1 86 ? 21.336 2.499 -20.496 1.00 80.75 86 LEU A C 1
ATOM 691 O O . LEU A 1 86 ? 21.951 2.115 -21.490 1.00 80.75 86 LEU A O 1
ATOM 695 N N . LEU A 1 87 ? 21.244 3.796 -20.193 1.00 83.44 87 LEU A N 1
ATOM 696 C CA . LEU A 1 87 ? 21.729 4.880 -21.052 1.00 83.44 87 LEU A CA 1
ATOM 697 C C . LEU A 1 87 ? 23.245 4.785 -21.353 1.00 83.44 87 LEU A C 1
ATOM 699 O O . LEU A 1 87 ? 23.615 4.874 -22.526 1.00 83.44 87 LEU A O 1
ATOM 703 N N . PRO A 1 88 ? 24.139 4.509 -20.377 1.00 81.44 88 PRO A N 1
ATOM 704 C CA . PRO A 1 88 ? 25.568 4.320 -20.642 1.00 81.44 88 PRO A CA 1
ATOM 705 C C . PRO A 1 88 ? 25.861 3.120 -21.549 1.00 81.44 88 PRO A C 1
ATOM 707 O O . PRO A 1 88 ? 26.765 3.192 -22.379 1.00 81.44 88 PRO A O 1
ATOM 710 N N . VAL A 1 89 ? 25.088 2.034 -21.422 1.00 84.50 89 VAL A N 1
ATOM 711 C CA . VAL A 1 89 ? 25.242 0.820 -22.243 1.00 84.50 89 VAL A CA 1
ATOM 712 C C . VAL A 1 89 ? 24.907 1.124 -23.701 1.00 84.50 89 VAL A C 1
ATOM 714 O O . VAL A 1 89 ? 25.653 0.740 -24.600 1.00 84.50 89 VAL A O 1
ATOM 717 N N . VAL A 1 90 ? 23.828 1.876 -23.938 1.00 85.38 90 VAL A N 1
ATOM 718 C CA . VAL A 1 90 ? 23.429 2.314 -25.282 1.00 85.38 90 VAL A CA 1
ATOM 719 C C . VAL A 1 90 ? 24.480 3.247 -25.890 1.00 85.38 90 VAL A C 1
ATOM 721 O O . VAL A 1 90 ? 24.894 3.034 -27.028 1.00 85.38 90 VAL A O 1
ATOM 724 N N . VAL A 1 91 ? 24.973 4.236 -25.135 1.00 86.94 91 VAL A N 1
ATOM 725 C CA . VAL A 1 91 ? 26.009 5.172 -25.613 1.00 86.94 91 VAL A CA 1
ATOM 726 C C . VAL A 1 91 ? 27.313 4.443 -25.945 1.00 86.94 91 VAL A C 1
ATOM 728 O O . VAL A 1 91 ? 27.894 4.682 -27.004 1.00 86.94 91 VAL A O 1
ATOM 731 N N . ALA A 1 92 ? 27.755 3.519 -25.088 1.00 82.44 92 ALA A N 1
ATOM 732 C CA . ALA A 1 92 ? 28.944 2.710 -25.339 1.00 82.44 92 ALA A CA 1
ATOM 733 C C . ALA A 1 92 ? 28.767 1.810 -26.571 1.00 82.44 92 ALA A C 1
ATOM 735 O O . ALA A 1 92 ? 29.659 1.748 -27.414 1.00 82.44 92 ALA A O 1
ATOM 736 N N . GLY A 1 93 ? 27.604 1.167 -26.719 1.00 80.31 93 GLY A N 1
ATOM 737 C CA . GLY A 1 93 ? 27.287 0.338 -27.883 1.00 80.31 93 GLY A CA 1
ATOM 738 C C . GLY A 1 93 ? 27.318 1.122 -29.196 1.00 80.31 93 GLY A C 1
ATOM 739 O O . GLY 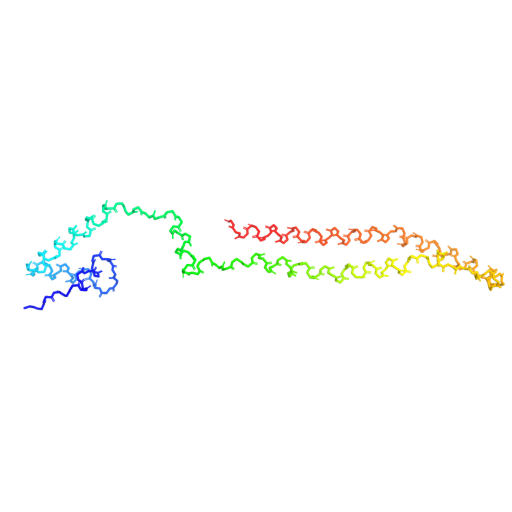A 1 93 ? 27.914 0.663 -30.172 1.00 80.31 93 GLY A O 1
ATOM 740 N N . ILE A 1 94 ? 26.747 2.332 -29.215 1.00 83.44 94 ILE A N 1
ATOM 741 C CA . ILE A 1 94 ? 26.798 3.231 -30.378 1.00 83.44 94 ILE A CA 1
ATOM 742 C C . ILE A 1 94 ? 28.239 3.673 -30.655 1.00 83.44 94 ILE A C 1
ATOM 744 O O . ILE A 1 94 ? 28.668 3.627 -31.804 1.00 83.44 94 ILE A O 1
ATOM 748 N N . GLY A 1 95 ? 29.005 4.052 -29.627 1.00 78.75 95 GLY A N 1
ATOM 749 C CA . GLY A 1 95 ? 30.400 4.480 -29.776 1.00 78.75 95 GLY A CA 1
ATOM 750 C C . GLY A 1 95 ? 31.310 3.378 -30.323 1.00 78.75 95 GLY A C 1
ATOM 751 O O . GLY A 1 95 ? 32.095 3.625 -31.234 1.00 78.75 95 GLY A O 1
ATOM 752 N N . ILE A 1 96 ? 31.157 2.147 -29.829 1.00 79.06 96 ILE A N 1
ATOM 753 C CA . ILE A 1 96 ? 31.865 0.966 -30.341 1.00 79.06 96 ILE A CA 1
ATOM 754 C C . ILE A 1 96 ? 31.455 0.704 -31.793 1.00 79.06 96 ILE A C 1
ATOM 756 O O . ILE A 1 96 ? 32.314 0.539 -32.653 1.00 79.06 96 ILE A O 1
ATOM 760 N N . SER A 1 97 ? 30.155 0.725 -32.091 1.00 73.31 97 SER A N 1
ATOM 761 C CA . SER A 1 97 ? 29.660 0.511 -33.456 1.00 73.31 97 SER A CA 1
ATOM 762 C C . SER A 1 97 ? 30.197 1.568 -34.424 1.00 73.31 97 SER A C 1
ATOM 764 O O . SER A 1 97 ? 30.640 1.224 -35.512 1.00 73.31 97 SER A O 1
ATOM 766 N N . ALA A 1 98 ? 30.230 2.839 -34.017 1.00 76.94 98 ALA A N 1
ATOM 767 C CA . ALA A 1 98 ? 30.806 3.935 -34.795 1.00 76.94 98 ALA A CA 1
ATOM 768 C C . ALA A 1 98 ? 32.326 3.810 -34.974 1.00 76.94 98 ALA A C 1
ATOM 770 O O . ALA A 1 98 ? 32.844 4.171 -36.025 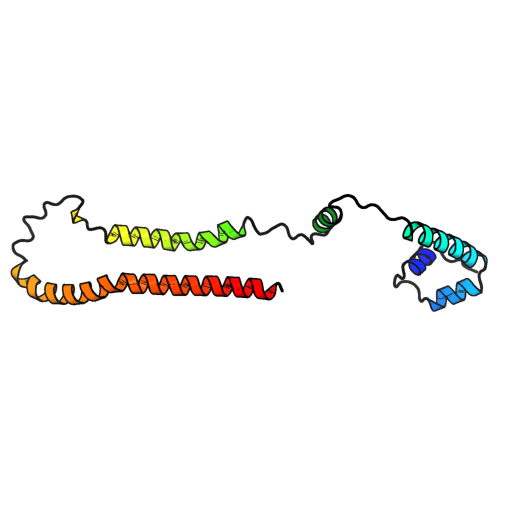1.00 76.94 98 ALA A O 1
ATOM 771 N N . TYR A 1 99 ? 33.036 3.283 -33.975 1.00 78.50 99 TYR A N 1
ATOM 772 C CA . TYR A 1 99 ? 34.482 3.071 -34.036 1.00 78.50 99 TYR A CA 1
ATOM 773 C C . TYR A 1 99 ? 34.875 1.927 -34.981 1.00 78.50 99 TYR A C 1
ATOM 775 O O . TYR A 1 99 ? 35.858 2.038 -35.708 1.00 78.50 99 TYR A O 1
ATOM 783 N N . TYR A 1 100 ? 34.108 0.833 -34.976 1.00 72.44 100 TYR A N 1
ATOM 784 C CA . TYR A 1 100 ? 34.361 -0.336 -35.825 1.00 72.44 100 TYR A CA 1
ATOM 785 C C . TYR A 1 100 ? 33.663 -0.277 -37.183 1.00 72.44 100 TYR A C 1
ATOM 787 O O . TYR A 1 100 ? 33.937 -1.124 -38.033 1.00 72.44 100 TYR A O 1
ATOM 795 N N . LEU A 1 101 ? 32.786 0.706 -37.413 1.00 68.44 101 LEU A N 1
ATOM 796 C CA . LEU A 1 101 ? 32.298 1.015 -38.750 1.00 68.44 101 LEU A CA 1
ATOM 797 C C . LEU A 1 101 ? 33.514 1.400 -39.606 1.00 68.44 101 LEU A C 1
ATOM 799 O O . LEU A 1 101 ? 34.171 2.401 -39.316 1.00 68.44 101 LEU A O 1
ATOM 803 N N . PRO A 1 102 ? 33.859 0.602 -40.632 1.00 60.56 102 PRO A N 1
ATOM 804 C CA . PRO A 1 102 ? 35.051 0.842 -41.422 1.00 60.56 102 PRO A CA 1
ATOM 805 C C . PRO A 1 102 ? 34.987 2.239 -42.040 1.00 60.56 102 PRO A C 1
ATOM 807 O O . PRO A 1 102 ? 34.094 2.540 -42.836 1.00 60.56 102 PRO A O 1
ATOM 810 N N . SER A 1 103 ? 35.978 3.078 -41.738 1.00 52.78 103 SER A N 1
ATOM 811 C CA . SER A 1 103 ? 36.189 4.379 -42.394 1.00 52.78 103 SER A CA 1
ATOM 812 C C . SER A 1 103 ? 36.367 4.265 -43.917 1.00 52.78 103 SER A C 1
ATOM 814 O O . SER A 1 103 ? 36.397 5.269 -44.625 1.00 52.78 103 SER A O 1
ATOM 816 N N . THR A 1 104 ? 36.428 3.042 -44.447 1.00 51.12 104 THR A N 1
ATOM 817 C CA . THR A 1 104 ? 36.506 2.724 -45.872 1.00 51.12 104 THR A CA 1
ATOM 818 C C . THR A 1 104 ? 35.228 3.036 -46.657 1.00 51.12 104 THR A C 1
ATOM 820 O O . THR A 1 104 ? 35.303 3.096 -47.881 1.00 51.12 104 THR A O 1
ATOM 823 N N . MET A 1 105 ? 34.080 3.293 -46.011 1.00 51.22 105 MET A N 1
ATOM 824 C CA . MET A 1 105 ? 32.874 3.773 -46.715 1.00 51.22 105 MET A CA 1
ATOM 825 C C . MET A 1 105 ? 32.769 5.300 -46.827 1.00 51.22 105 MET A C 1
ATOM 827 O O . MET A 1 105 ? 31.956 5.800 -47.603 1.00 51.22 105 MET A O 1
ATOM 831 N N . THR A 1 106 ? 33.617 6.057 -46.131 1.00 55.06 106 THR A N 1
ATOM 832 C CA . THR A 1 106 ? 33.649 7.524 -46.207 1.00 55.06 106 THR A CA 1
ATOM 833 C C . THR A 1 106 ? 35.001 7.996 -46.735 1.00 55.06 106 THR A C 1
ATOM 835 O O . THR A 1 106 ? 35.793 8.587 -46.013 1.00 55.06 106 THR A O 1
ATOM 838 N N . GLY A 1 107 ? 35.254 7.721 -48.016 1.00 53.22 107 GLY A N 1
ATOM 839 C CA . GLY A 1 107 ? 36.282 8.393 -48.814 1.00 53.22 107 GLY A CA 1
ATOM 840 C C . GLY A 1 107 ? 37.721 7.916 -48.600 1.00 53.22 107 GLY A C 1
ATOM 841 O O . GLY A 1 107 ? 38.449 8.438 -47.764 1.00 53.22 107 GLY A O 1
ATOM 842 N N . ALA A 1 108 ? 38.188 7.020 -49.467 1.00 46.28 108 ALA A N 1
ATOM 843 C CA . ALA A 1 108 ? 39.602 6.983 -49.839 1.00 46.28 108 ALA A CA 1
ATOM 844 C C . ALA A 1 108 ? 39.794 7.796 -51.139 1.00 46.28 108 ALA A C 1
ATOM 846 O O . ALA A 1 108 ? 38.892 7.827 -51.979 1.00 46.28 108 ALA A O 1
ATOM 847 N N . PRO A 1 109 ? 40.962 8.445 -51.310 1.00 52.09 109 PRO A N 1
ATOM 848 C CA . PRO A 1 109 ? 42.042 7.709 -51.956 1.00 52.09 109 PRO A CA 1
ATOM 849 C C . PRO A 1 109 ? 43.347 7.766 -51.145 1.00 52.09 109 PRO A C 1
ATOM 851 O O . PRO A 1 109 ? 44.167 8.669 -51.285 1.00 52.09 109 PRO A O 1
ATOM 854 N N . VAL A 1 110 ? 43.566 6.722 -50.339 1.00 52.66 110 VAL A N 1
ATOM 855 C CA . VAL A 1 110 ? 44.839 6.345 -49.680 1.00 52.66 110 VAL A CA 1
ATOM 856 C C . VAL A 1 110 ? 45.627 5.389 -50.599 1.00 52.66 110 VAL A C 1
ATOM 858 O O . VAL A 1 110 ? 46.340 4.488 -50.177 1.00 52.66 110 VAL A O 1
ATOM 861 N N . GLU A 1 111 ? 45.479 5.552 -51.910 1.00 51.69 111 GLU A N 1
ATOM 862 C CA . GLU A 1 111 ? 45.962 4.592 -52.909 1.00 51.69 111 GLU A CA 1
ATOM 863 C C . GLU A 1 111 ? 47.481 4.646 -53.117 1.00 51.69 111 GLU A C 1
ATOM 865 O O . GLU A 1 111 ? 48.078 3.699 -53.613 1.00 51.69 111 GLU A O 1
ATOM 870 N N . ARG A 1 112 ? 48.135 5.745 -52.721 1.00 50.78 112 ARG A N 1
ATOM 871 C CA . ARG A 1 112 ? 49.540 5.996 -53.086 1.00 50.78 112 ARG A CA 1
ATOM 872 C C . ARG A 1 112 ? 50.556 5.796 -51.965 1.00 50.78 112 ARG A C 1
ATOM 874 O O . ARG A 1 112 ? 51.745 5.781 -52.247 1.00 50.78 112 ARG A O 1
ATOM 881 N N . VAL A 1 113 ? 50.121 5.625 -50.715 1.00 52.88 113 VAL A N 1
ATOM 882 C CA . VAL A 1 113 ? 51.043 5.472 -49.566 1.00 52.88 113 VAL A CA 1
ATOM 883 C C . VAL A 1 113 ? 51.209 4.005 -49.151 1.00 52.88 113 VAL A C 1
ATOM 885 O O . VAL A 1 113 ? 52.211 3.645 -48.541 1.00 52.88 113 VAL A O 1
ATOM 888 N N . LEU A 1 114 ? 50.273 3.125 -49.523 1.00 50.62 114 LEU A N 1
ATOM 889 C CA . LEU A 1 114 ? 50.280 1.735 -49.063 1.00 50.62 114 LEU A CA 1
ATOM 890 C C . LEU A 1 114 ? 51.235 0.818 -49.843 1.00 50.62 114 LEU A C 1
ATOM 892 O O . LEU A 1 114 ? 51.638 -0.207 -49.309 1.00 50.62 114 LEU A O 1
ATOM 896 N N . GLN A 1 115 ? 51.609 1.155 -51.080 1.00 56.31 115 GLN A N 1
ATOM 897 C CA . GLN A 1 115 ? 52.230 0.184 -51.990 1.00 56.31 115 GLN A CA 1
ATOM 898 C C . GLN A 1 115 ? 53.654 -0.246 -51.584 1.00 56.31 115 GLN A C 1
ATOM 900 O O . GLN A 1 115 ? 54.040 -1.387 -51.826 1.00 56.31 115 GLN A O 1
ATOM 905 N N . GLU A 1 116 ? 54.397 0.617 -50.885 1.00 52.97 116 GLU A N 1
ATOM 906 C CA . GLU A 1 116 ? 55.797 0.362 -50.509 1.00 52.97 116 GLU A CA 1
ATOM 907 C C . GLU A 1 116 ? 55.939 -0.428 -49.188 1.00 52.97 116 GLU A C 1
ATOM 909 O O . GLU A 1 116 ? 56.948 -1.088 -48.955 1.00 52.97 116 GLU A O 1
ATOM 914 N N . ASN A 1 117 ? 54.915 -0.428 -48.321 1.00 52.91 117 ASN A N 1
ATOM 915 C CA . ASN A 1 117 ? 54.972 -1.090 -47.006 1.00 52.91 117 ASN A CA 1
ATOM 916 C C . ASN A 1 117 ? 54.513 -2.569 -47.043 1.00 52.91 117 ASN A C 1
ATOM 918 O O . ASN A 1 117 ? 54.752 -3.327 -46.104 1.00 52.91 117 ASN A O 1
ATOM 922 N N . ILE A 1 118 ? 53.899 -3.000 -48.154 1.00 55.91 118 ILE A N 1
ATOM 923 C CA . ILE A 1 118 ? 53.178 -4.278 -48.323 1.00 55.91 118 ILE A CA 1
ATOM 924 C C . ILE A 1 118 ? 54.051 -5.531 -48.156 1.00 55.91 118 ILE A C 1
ATOM 926 O O . ILE A 1 118 ? 53.537 -6.578 -47.767 1.00 55.91 118 ILE A O 1
ATOM 930 N N . ARG A 1 119 ? 55.368 -5.475 -48.395 1.00 53.66 119 ARG A N 1
ATOM 931 C CA . ARG A 1 119 ? 56.190 -6.702 -48.387 1.00 53.66 119 ARG A CA 1
ATOM 932 C C . ARG A 1 119 ? 56.659 -7.151 -47.001 1.00 53.66 119 ARG A C 1
ATOM 934 O O . ARG A 1 119 ? 56.963 -8.326 -46.830 1.00 53.66 119 ARG A O 1
ATOM 941 N N . GLN A 1 120 ? 56.725 -6.249 -46.020 1.00 54.09 120 GLN A N 1
ATOM 942 C CA . GLN A 1 120 ? 57.131 -6.588 -44.646 1.00 54.09 120 GLN A CA 1
ATOM 943 C C . GLN A 1 120 ? 55.947 -6.770 -43.691 1.00 54.09 120 GLN A C 1
ATOM 945 O O . GLN A 1 120 ? 56.082 -7.471 -42.690 1.00 54.09 120 GLN A O 1
ATOM 950 N N . THR A 1 121 ? 54.774 -6.210 -43.998 1.00 53.16 121 THR A N 1
ATOM 951 C CA . THR A 1 121 ? 53.583 -6.383 -43.152 1.00 53.16 121 THR A CA 1
ATOM 952 C C . THR A 1 121 ? 52.890 -7.728 -43.360 1.00 53.16 121 THR A C 1
ATOM 954 O O . THR A 1 121 ? 52.262 -8.205 -42.423 1.00 53.16 121 THR A O 1
ATOM 957 N N . GLN A 1 122 ? 53.030 -8.381 -44.521 1.00 54.47 122 GLN A N 1
ATOM 958 C CA . GLN A 1 122 ? 52.280 -9.607 -44.838 1.00 54.47 122 GLN A CA 1
ATOM 959 C C . GLN A 1 122 ? 52.471 -10.752 -43.829 1.00 54.47 122 GLN A C 1
ATOM 961 O O . GLN A 1 122 ? 51.505 -11.439 -43.524 1.00 54.47 122 GLN A O 1
ATOM 966 N N . THR A 1 123 ? 53.657 -10.931 -43.242 1.00 55.59 123 THR A N 1
ATOM 967 C CA . THR A 1 123 ? 53.904 -12.034 -42.293 1.00 55.59 123 THR A CA 1
ATOM 968 C C . THR A 1 123 ? 53.352 -11.769 -40.888 1.00 55.59 123 THR A C 1
ATOM 970 O O . THR A 1 123 ? 52.962 -12.703 -40.190 1.00 55.59 123 THR A O 1
ATOM 973 N N . TYR A 1 124 ? 53.292 -10.503 -40.463 1.00 53.62 124 TYR A N 1
ATOM 974 C CA . TYR A 1 124 ? 52.702 -10.116 -39.175 1.00 53.62 124 TYR A CA 1
ATOM 975 C C . TYR A 1 124 ? 51.181 -9.946 -39.268 1.00 53.62 124 TYR A C 1
ATOM 977 O O . TYR A 1 124 ? 50.470 -10.233 -38.305 1.00 53.62 124 TYR A O 1
ATOM 985 N N . PHE A 1 125 ? 50.674 -9.553 -40.439 1.00 54.69 125 PHE A N 1
ATOM 986 C CA . PHE A 1 125 ? 49.245 -9.390 -40.688 1.00 54.69 125 PHE A CA 1
ATOM 987 C C . PHE A 1 125 ? 48.508 -10.731 -40.693 1.00 54.69 125 PHE A C 1
ATOM 989 O O . PHE A 1 125 ? 47.434 -10.816 -40.119 1.00 54.69 125 PHE A O 1
ATOM 996 N N . THR A 1 126 ? 49.104 -11.811 -41.210 1.00 57.31 126 THR A N 1
ATOM 997 C CA . THR A 1 126 ? 48.451 -13.134 -41.220 1.00 57.31 126 THR A CA 1
ATOM 998 C C . THR A 1 126 ? 4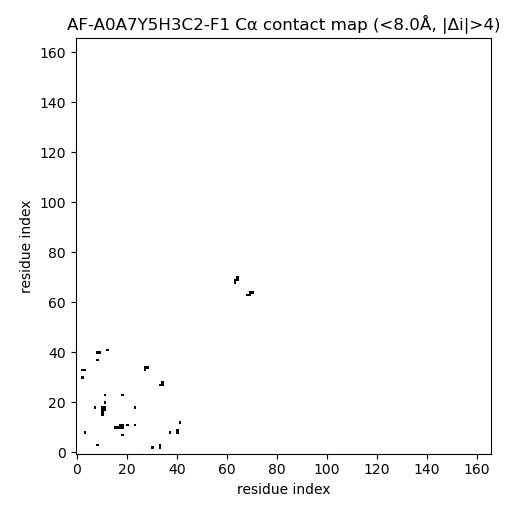8.263 -13.734 -39.824 1.00 57.31 126 THR A C 1
ATOM 1000 O O . THR A 1 126 ? 47.253 -14.383 -39.570 1.00 57.31 126 THR A O 1
ATOM 1003 N N . ILE A 1 127 ? 49.196 -13.500 -38.890 1.00 57.75 127 ILE A N 1
ATOM 1004 C CA . ILE A 1 127 ? 49.067 -13.978 -37.499 1.00 57.75 127 ILE A CA 1
ATOM 1005 C C . ILE A 1 127 ? 48.052 -13.111 -36.732 1.00 57.75 127 ILE A C 1
ATOM 1007 O O . ILE A 1 127 ? 47.228 -13.634 -35.979 1.00 57.75 127 ILE A O 1
ATOM 1011 N N . ALA A 1 128 ? 48.062 -11.794 -36.968 1.00 54.91 128 ALA A N 1
ATOM 1012 C CA . ALA A 1 128 ? 47.097 -10.863 -36.389 1.00 54.91 128 ALA A CA 1
ATOM 1013 C C . ALA A 1 128 ? 45.672 -11.046 -36.950 1.00 54.91 128 ALA A C 1
ATOM 1015 O O . ALA A 1 128 ? 44.716 -10.938 -36.188 1.00 54.91 128 ALA A O 1
ATOM 1016 N N . GLU A 1 129 ? 45.503 -11.392 -38.229 1.00 55.34 129 GLU A N 1
ATOM 1017 C CA . GLU A 1 129 ? 44.208 -11.757 -38.824 1.00 55.34 129 GLU A CA 1
ATOM 1018 C C . GLU A 1 129 ? 43.683 -13.083 -38.276 1.00 55.34 129 GLU A C 1
ATOM 1020 O O . GLU A 1 129 ? 42.486 -13.206 -38.027 1.00 55.34 129 GLU A O 1
ATOM 1025 N N . GLN A 1 130 ? 44.550 -14.067 -38.021 1.00 56.50 130 GLN A N 1
ATOM 1026 C CA . GLN A 1 130 ? 44.109 -15.333 -37.431 1.00 56.50 130 GLN A CA 1
ATOM 1027 C C . GLN A 1 130 ? 43.647 -15.164 -35.977 1.00 56.50 130 GLN A C 1
ATOM 1029 O O . GLN A 1 130 ? 42.607 -15.702 -35.591 1.00 56.50 130 GLN A O 1
ATOM 1034 N N . MET A 1 131 ? 44.374 -14.381 -35.175 1.00 53.25 131 MET A N 1
ATOM 1035 C CA . MET A 1 131 ? 43.987 -14.097 -33.788 1.00 53.25 131 MET A CA 1
ATOM 1036 C C . MET A 1 131 ? 42.814 -13.107 -33.700 1.00 53.25 131 MET A C 1
ATOM 1038 O O . MET A 1 131 ? 41.901 -13.297 -32.896 1.00 53.25 131 MET A O 1
ATOM 1042 N N . GLY A 1 132 ? 42.790 -12.091 -34.564 1.00 55.75 132 GLY A N 1
ATOM 1043 C CA . GLY A 1 132 ? 41.717 -11.102 -34.669 1.00 55.75 132 GLY A CA 1
ATOM 1044 C C . GLY A 1 132 ? 40.422 -11.675 -35.243 1.00 55.75 132 GLY A C 1
ATOM 1045 O O . GLY A 1 132 ? 39.345 -11.279 -34.812 1.00 55.75 132 GLY A O 1
ATOM 1046 N N . GLY A 1 1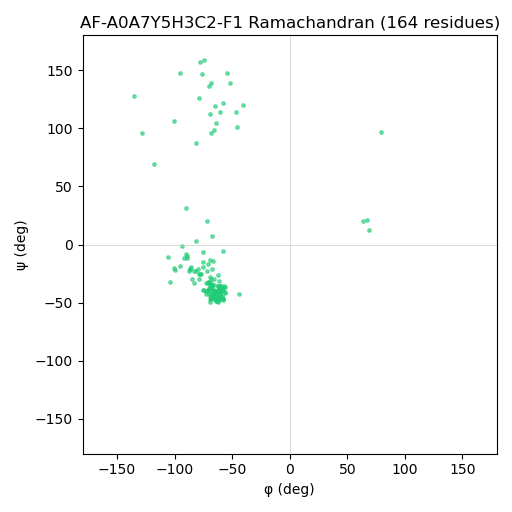33 ? 40.495 -12.663 -36.137 1.00 58.62 133 GLY A N 1
ATOM 1047 C CA . GLY A 1 133 ? 39.329 -13.380 -36.655 1.00 58.62 133 GLY A CA 1
ATOM 1048 C C . GLY A 1 133 ? 38.684 -14.288 -35.608 1.00 58.62 133 GLY A C 1
ATOM 1049 O O . GLY A 1 133 ? 37.457 -14.352 -35.517 1.00 58.62 133 GLY A O 1
ATOM 1050 N N . TRP A 1 134 ? 39.482 -14.943 -34.758 1.00 55.09 134 TRP A N 1
ATOM 1051 C CA . TRP A 1 134 ? 38.950 -15.773 -33.673 1.00 55.09 134 TRP A CA 1
ATOM 1052 C C . TRP A 1 134 ? 38.356 -14.925 -32.544 1.00 55.09 134 TRP A C 1
ATOM 1054 O O . TRP A 1 134 ? 37.259 -15.214 -32.075 1.00 55.09 134 TRP A O 1
ATOM 1064 N N . ILE A 1 135 ? 39.018 -13.833 -32.151 1.00 57.44 135 ILE A N 1
ATOM 1065 C CA . ILE A 1 135 ? 38.477 -12.909 -31.144 1.00 57.44 135 ILE A CA 1
ATOM 1066 C C . ILE A 1 135 ? 37.275 -12.144 -31.710 1.00 57.44 135 ILE A C 1
ATOM 1068 O O . ILE A 1 135 ? 36.249 -12.076 -31.050 1.00 57.44 135 ILE A O 1
ATOM 1072 N N . GLY A 1 136 ? 37.347 -11.639 -32.942 1.00 60.09 136 GLY A N 1
ATOM 1073 C CA . GLY A 1 136 ? 36.277 -10.871 -33.585 1.00 60.09 136 GLY A CA 1
ATOM 1074 C C . GLY A 1 136 ? 35.015 -11.685 -33.880 1.00 60.09 136 GLY A C 1
ATOM 1075 O O . GLY A 1 136 ? 33.914 -11.194 -33.643 1.00 60.09 136 GLY A O 1
ATOM 1076 N N . SER A 1 137 ? 35.149 -12.944 -34.320 1.00 63.56 137 SER A N 1
ATOM 1077 C CA . SER A 1 137 ? 33.985 -13.826 -34.529 1.00 63.56 137 SER A CA 1
ATOM 1078 C C . SER A 1 137 ? 33.341 -14.270 -33.216 1.00 63.56 137 SER A C 1
ATOM 1080 O O . SER A 1 137 ? 32.120 -14.398 -33.151 1.00 63.56 137 SER A O 1
ATOM 1082 N N . ASN A 1 138 ? 34.130 -14.448 -32.150 1.00 66.88 138 ASN A N 1
ATOM 1083 C CA . ASN A 1 138 ? 33.614 -14.886 -30.852 1.00 66.88 138 ASN A CA 1
ATOM 1084 C C . ASN A 1 138 ? 33.225 -13.741 -29.907 1.00 66.88 138 ASN A C 1
ATOM 1086 O O . ASN A 1 138 ? 32.541 -13.970 -28.909 1.00 66.88 138 ASN A O 1
ATOM 1090 N N . PHE A 1 139 ? 33.595 -12.500 -30.227 1.00 72.38 139 PHE A N 1
ATOM 1091 C CA . PHE A 1 139 ? 33.244 -11.321 -29.438 1.00 72.38 139 PHE A CA 1
ATOM 1092 C C . PHE A 1 139 ? 31.727 -11.128 -29.343 1.00 72.38 139 PHE A C 1
ATOM 1094 O O . PHE A 1 139 ? 31.210 -10.763 -28.288 1.00 72.38 139 PHE A O 1
ATOM 1101 N N . GLN A 1 140 ? 31.000 -11.460 -30.414 1.00 71.25 140 GLN A N 1
ATOM 1102 C CA . GLN A 1 140 ? 29.538 -11.447 -30.421 1.00 71.25 140 GLN A CA 1
ATOM 1103 C C . GLN A 1 140 ? 28.955 -12.435 -29.401 1.00 71.25 140 GLN A C 1
ATOM 1105 O O . GLN A 1 140 ? 28.023 -12.079 -28.684 1.00 71.25 140 GLN A O 1
ATOM 1110 N N . TYR A 1 141 ? 29.538 -13.632 -29.258 1.00 76.81 141 TYR A N 1
ATOM 1111 C CA . TYR A 1 141 ? 29.106 -14.610 -28.253 1.00 76.81 141 TYR A CA 1
ATOM 1112 C C . TYR A 1 141 ? 29.464 -14.189 -26.827 1.00 76.81 141 TYR A C 1
ATOM 1114 O O . TYR A 1 141 ? 28.704 -14.479 -25.909 1.00 76.81 141 TYR A O 1
ATOM 1122 N N . LEU A 1 142 ? 30.575 -13.473 -26.626 1.00 77.62 142 LEU A N 1
ATOM 1123 C CA . LEU A 1 142 ? 30.928 -12.918 -25.316 1.00 77.62 142 LEU A CA 1
ATOM 1124 C C . LEU A 1 142 ? 29.963 -11.806 -24.891 1.00 77.62 142 LEU A C 1
ATOM 1126 O O . LEU A 1 142 ? 29.482 -11.822 -23.760 1.00 77.62 142 LEU A O 1
ATOM 1130 N N . ILE A 1 143 ? 29.628 -10.882 -25.798 1.00 78.75 143 ILE A N 1
ATOM 1131 C CA . ILE A 1 143 ? 28.617 -9.845 -25.540 1.00 78.75 143 ILE A CA 1
ATOM 1132 C C . ILE A 1 143 ? 27.251 -10.485 -25.294 1.00 78.75 143 ILE A C 1
ATOM 1134 O O . ILE A 1 143 ? 26.564 -10.121 -24.342 1.00 78.75 143 ILE A O 1
ATOM 1138 N N . PHE A 1 144 ? 26.863 -11.458 -26.119 1.00 78.19 144 PHE A N 1
ATOM 1139 C CA . PHE A 1 144 ? 25.594 -12.161 -25.966 1.00 78.19 144 PHE A CA 1
ATOM 1140 C C . PHE A 1 144 ? 25.532 -12.953 -24.652 1.00 78.19 144 PHE A C 1
ATOM 1142 O O . PHE A 1 144 ? 24.520 -12.916 -23.958 1.00 78.19 144 PHE A O 1
ATOM 1149 N N . GLY A 1 145 ? 26.627 -13.606 -24.259 1.00 79.56 145 GLY A N 1
ATOM 1150 C CA . GLY A 1 145 ? 26.748 -14.293 -22.976 1.00 79.56 145 GLY A CA 1
ATOM 1151 C C . GLY A 1 145 ? 26.630 -13.335 -21.792 1.00 79.56 145 GLY A C 1
ATOM 1152 O O . GLY A 1 145 ? 25.867 -13.601 -20.867 1.00 79.56 145 GLY A O 1
ATOM 1153 N N . LEU A 1 146 ? 27.309 -12.184 -21.845 1.00 84.12 146 LEU A N 1
ATOM 1154 C CA . LEU A 1 146 ? 27.188 -11.137 -20.828 1.00 84.12 146 LEU A CA 1
ATOM 1155 C C . LEU A 1 146 ? 25.744 -10.619 -20.734 1.00 84.12 146 LEU A C 1
ATOM 1157 O O . LEU A 1 146 ? 25.203 -10.482 -19.640 1.00 84.12 146 LEU A O 1
ATOM 1161 N N . PHE A 1 147 ? 25.104 -10.380 -21.880 1.00 84.81 147 PHE A N 1
ATOM 1162 C CA . PHE A 1 147 ? 23.711 -9.953 -21.949 1.00 84.81 147 PHE A CA 1
ATOM 1163 C C . PHE A 1 147 ? 22.769 -10.985 -21.318 1.00 84.81 147 PHE A C 1
ATOM 1165 O O . PHE A 1 147 ? 21.931 -10.610 -20.504 1.00 84.81 147 PHE A O 1
ATOM 1172 N N . LEU A 1 148 ? 22.936 -12.278 -21.619 1.00 85.94 148 LEU A N 1
ATOM 1173 C CA . LEU A 1 148 ? 22.136 -13.348 -21.017 1.00 85.94 148 LEU A CA 1
ATOM 1174 C C . LEU A 1 148 ? 22.312 -13.435 -19.499 1.00 85.94 148 LEU A C 1
ATOM 1176 O O . LEU A 1 148 ? 21.321 -13.610 -18.795 1.00 85.94 148 LEU A O 1
ATOM 1180 N N . VAL A 1 149 ? 23.536 -13.279 -18.986 1.00 88.31 149 VAL A N 1
ATOM 1181 C CA . VAL A 1 149 ? 23.799 -13.266 -17.536 1.00 88.31 149 VAL A CA 1
ATOM 1182 C C . VAL A 1 149 ? 23.082 -12.096 -16.860 1.00 88.31 149 VAL A C 1
ATOM 1184 O O . VAL A 1 149 ? 22.433 -12.289 -15.834 1.00 88.31 149 VAL A O 1
ATOM 1187 N N . LEU A 1 150 ? 23.134 -10.901 -17.454 1.00 86.12 150 LEU A N 1
ATOM 1188 C CA . LEU A 1 150 ? 22.426 -9.726 -16.935 1.00 86.12 150 LEU A CA 1
ATOM 1189 C C . LEU A 1 150 ? 20.903 -9.898 -16.990 1.00 86.12 150 LEU A C 1
ATOM 1191 O O . LEU A 1 150 ? 20.199 -9.518 -16.055 1.00 86.12 150 LEU A O 1
ATOM 1195 N N . LEU A 1 151 ? 20.389 -10.496 -18.065 1.00 86.06 151 LEU A N 1
ATOM 1196 C CA . LEU A 1 151 ? 18.964 -10.781 -18.218 1.00 86.06 151 LEU A CA 1
ATOM 1197 C C . LEU A 1 151 ? 18.499 -11.799 -17.166 1.00 86.06 151 LEU A C 1
ATOM 1199 O O . LEU A 1 151 ? 17.443 -11.620 -16.560 1.00 86.06 151 LEU A O 1
ATOM 1203 N N . PHE A 1 152 ? 19.311 -12.824 -16.900 1.00 90.19 152 PHE A N 1
ATOM 1204 C CA . PHE A 1 152 ? 19.026 -13.830 -15.883 1.00 90.19 152 PHE A CA 1
ATOM 1205 C C . PHE A 1 152 ? 19.014 -13.230 -14.468 1.00 90.19 152 PHE A C 1
ATOM 1207 O O . PHE A 1 152 ? 18.033 -13.422 -13.754 1.00 90.19 152 PHE A O 1
ATOM 1214 N N . ASP A 1 153 ? 20.022 -12.430 -14.097 1.00 90.62 153 ASP A N 1
ATOM 1215 C CA . ASP A 1 153 ? 20.060 -11.707 -12.810 1.00 90.62 153 ASP A CA 1
ATOM 1216 C C . ASP A 1 153 ? 18.838 -10.782 -12.648 1.00 90.62 153 ASP A C 1
ATOM 1218 O O . ASP A 1 153 ? 18.212 -10.718 -11.588 1.00 90.62 153 ASP A O 1
ATOM 1222 N N . MET A 1 154 ? 18.414 -10.110 -13.724 1.00 88.38 154 MET A N 1
ATOM 1223 C CA . MET A 1 154 ? 17.224 -9.257 -13.701 1.00 88.38 154 MET A CA 1
ATOM 1224 C C . MET A 1 154 ? 15.931 -10.056 -13.461 1.00 88.38 154 MET A C 1
ATOM 1226 O O . MET A 1 154 ? 15.082 -9.632 -12.667 1.00 88.38 154 MET A O 1
ATOM 1230 N N . ILE A 1 155 ? 15.769 -11.206 -14.127 1.00 88.69 155 ILE A N 1
ATOM 1231 C CA . ILE A 1 155 ? 14.612 -12.094 -13.937 1.00 88.69 155 ILE A CA 1
ATOM 1232 C C . ILE A 1 155 ? 14.605 -12.653 -12.515 1.00 88.69 155 ILE A C 1
ATOM 1234 O O . ILE A 1 155 ? 13.566 -12.603 -11.856 1.00 88.69 155 ILE A O 1
ATOM 1238 N N . GLU A 1 156 ? 15.748 -13.129 -12.023 1.00 91.94 156 GLU A N 1
ATOM 1239 C CA . GLU A 1 156 ? 15.886 -13.678 -10.674 1.00 91.94 156 GLU A CA 1
ATOM 1240 C C . GLU A 1 156 ? 15.491 -12.644 -9.613 1.00 91.94 156 GLU A C 1
ATOM 1242 O O . GLU A 1 156 ? 14.658 -12.925 -8.749 1.00 91.94 156 GLU A O 1
ATOM 1247 N N . ARG A 1 157 ? 15.974 -11.401 -9.731 1.00 84.81 157 ARG A N 1
ATOM 1248 C CA . ARG A 1 157 ? 15.595 -10.309 -8.821 1.00 84.81 157 ARG A CA 1
ATOM 1249 C C . ARG A 1 157 ? 14.103 -9.998 -8.858 1.00 84.81 157 ARG A C 1
ATOM 1251 O O . ARG A 1 157 ? 13.518 -9.753 -7.803 1.00 84.81 157 ARG A O 1
ATOM 1258 N N . LYS A 1 158 ? 13.464 -10.005 -10.035 1.00 83.88 158 LYS A N 1
ATOM 1259 C CA . LYS A 1 158 ? 12.004 -9.823 -10.125 1.00 83.88 158 LYS A CA 1
ATOM 1260 C C . LYS A 1 158 ? 11.251 -10.982 -9.479 1.00 83.88 158 LYS A C 1
ATOM 1262 O O . LYS A 1 158 ? 10.288 -10.742 -8.755 1.00 83.88 158 LYS A O 1
ATOM 1267 N N . PHE A 1 159 ? 11.703 -12.213 -9.693 1.00 87.56 159 PHE A N 1
ATOM 1268 C CA . PHE A 1 159 ? 11.080 -13.396 -9.108 1.00 87.56 159 PHE A CA 1
ATOM 1269 C C . PHE A 1 159 ? 11.192 -13.400 -7.578 1.00 87.56 159 PHE A C 1
ATOM 1271 O O . PHE A 1 159 ? 10.221 -13.698 -6.884 1.00 87.56 159 PHE A O 1
ATOM 1278 N N . LEU A 1 160 ? 12.347 -12.994 -7.041 1.00 83.62 160 LEU A N 1
ATOM 1279 C CA . LEU A 1 160 ? 12.556 -12.837 -5.602 1.00 83.62 160 LEU A CA 1
ATOM 1280 C C . LEU A 1 160 ? 11.653 -11.752 -5.002 1.00 83.62 160 LEU A C 1
ATOM 1282 O O . LEU A 1 160 ? 11.073 -11.984 -3.945 1.00 83.62 160 LEU A O 1
ATOM 1286 N N . ARG A 1 161 ? 11.464 -10.607 -5.679 1.00 79.44 161 ARG A N 1
ATOM 1287 C CA . ARG A 1 161 ? 10.521 -9.567 -5.219 1.00 79.44 161 ARG A CA 1
ATOM 1288 C C . ARG A 1 161 ? 9.080 -10.084 -5.162 1.00 79.44 161 ARG A C 1
ATOM 1290 O O . ARG A 1 161 ? 8.397 -9.836 -4.176 1.00 79.44 161 ARG A O 1
ATOM 1297 N N . LEU A 1 162 ? 8.642 -10.830 -6.178 1.00 79.44 162 LEU A N 1
ATOM 1298 C CA . LEU A 1 162 ? 7.285 -11.390 -6.231 1.00 79.44 162 LEU A CA 1
ATOM 1299 C C . LEU A 1 162 ? 7.049 -12.462 -5.159 1.00 79.44 162 LEU A C 1
ATOM 1301 O O . LEU A 1 162 ? 5.958 -12.548 -4.607 1.00 79.44 162 LEU A O 1
ATOM 1305 N N . ARG A 1 163 ? 8.073 -13.257 -4.821 1.00 77.69 163 ARG A N 1
ATOM 1306 C CA . ARG A 1 163 ? 7.972 -14.289 -3.778 1.00 77.69 163 ARG A CA 1
ATOM 1307 C C . ARG A 1 163 ? 7.820 -13.714 -2.368 1.00 77.69 163 ARG A C 1
ATOM 1309 O O . ARG A 1 163 ? 7.223 -14.367 -1.531 1.00 77.69 163 ARG A O 1
ATOM 1316 N N . VAL A 1 164 ? 8.364 -12.530 -2.090 1.00 72.06 164 VAL A N 1
ATOM 1317 C CA . VAL A 1 164 ? 8.279 -11.897 -0.758 1.00 72.06 164 VAL A CA 1
ATOM 1318 C C . VAL A 1 164 ? 6.889 -11.295 -0.487 1.00 72.06 164 VAL A C 1
ATOM 1320 O O . VAL A 1 164 ? 6.566 -10.996 0.658 1.00 72.06 164 VAL A O 1
ATOM 1323 N N . GLN A 1 165 ? 6.053 -11.130 -1.517 1.00 63.31 165 GLN A N 1
ATOM 1324 C CA . GLN A 1 165 ? 4.714 -10.536 -1.406 1.00 63.31 165 GLN A CA 1
ATOM 1325 C C . GLN A 1 165 ? 3.575 -11.558 -1.203 1.00 63.31 165 GLN A C 1
ATOM 1327 O O . GLN A 1 165 ? 2.426 -11.144 -1.055 1.00 63.31 165 GLN A O 1
ATOM 1332 N N . HIS A 1 166 ? 3.874 -12.862 -1.169 1.00 49.00 166 HIS A N 1
ATOM 1333 C CA . HIS A 1 166 ? 2.924 -13.953 -0.910 1.00 49.00 166 HIS A CA 1
ATOM 1334 C C . HIS A 1 166 ? 3.369 -14.794 0.286 1.00 49.00 166 HIS A C 1
ATOM 1336 O O . HIS A 1 166 ? 2.472 -15.225 1.043 1.00 49.00 166 HIS A O 1
#

Mean predicted aligned error: 19.77 Å